Protein 9JAA (pdb70)

Nearest PDB structures (foldseek):
  5ca6-assembly1_A  TM=9.950E-01  e=1.551E-24  Porcine rotavirus serotype 5/strain TFR-41
  3tay-assembly2_B  TM=9.765E-01  e=5.920E-25  Porcine rotavirus (serotype 3 / strain CRW-8)
  2p3j-assembly1_A  TM=9.724E-01  e=2.378E-23  Simian rotavirus A strain RRV
  4v7q-assembly1_BX  TM=9.488E-01  e=2.789E-22  Simian rotavirus A strain RRV
  4v7q-assembly1_BY  TM=9.488E-01  e=7.310E-22  Simian rotavirus A strain RRV

Foldseek 3Di:
DFFDFDAWDWDADAAQKKKKFADDAWAWFKWKDLVAFKTKTKTKDQADFAFDWDWHQGPNDTATDTDGHPHNQWMKIWIWMGGDPPGHIDTDAMETANARMKIWGADPQWIWIWHDYAPPTDIDTDRPGRCRSMIMGGNGTITMGGNVVVVLVSCCRRPHDDPDRPSVPDDDD

B-factor: mean 15.87, std 7.15, range [6.61, 41.19]

Secondary structure (DSSP, 8-state):
-----B-S-EE-PPTTEEEEE--SSSEEEEEEE-SSS-EEEEEEE-SSEEEEEEEEEETTEEEEEEEEE--SS-EEEEEEEESSTTPPPEEEEEEEESS--EEEEEETTEEEEEEEETTS-EEEEE-SS--TT--EEESS-EEEEEGGGHHHHHHHHHH---SSS-GGG----

Radius of gyration: 15.21 Å; Cα contacts (8 Å, |Δi|>4): 413; chains: 1; bounding box: 37×31×42 Å

Sequence (173 aa):
TLDGPYQPTSFNPPINYWLLLSPTNAGVVMQGTNNTNRWLATLLVEPNVESTTRNYNLFGSSVDITVENTSSDKWKFIDVGKTSLNGSYVQHGTLISSTKLCAAMKHGGNLYTFSGTTPNALPKAYSTTNFDSVNVTTFADFYIISRDNEQKCRQYVNNGLPPIQNTRNLEAP

InterPro domains:
  IPR000416 Haemagglutinin outer capsid protein VP4, concanavalin-like domain [PF00426] (65-224)
  IPR013320 Concanavalin A-like lectin/glucanase domain superfamily [SSF49899] (65-224)
  IPR035329 Rotavirus VP4 helical domain [PF17478] (486-776)
  IPR035330 Rotavirus VP4, membrane interaction domain [PF17477] (250-474)
  IPR038017 Rotavirus VP4, membrane interaction domain superfamily [SSF111379] (253-522)
  IPR042546 Outer capsid protein VP4 [MF_04125] (1-776)
  IPR042546 Outer capsid protein VP4 [MF_04132] (1-776)

Structure (mmCIF, N/CA/C/O backbone):
data_9JAA
#
_entry.id   9JAA
#
_cell.length_a   36.680
_cell.length_b   41.325
_cell.length_c   98.419
_cell.angle_alpha   90.00
_cell.angle_beta   90.00
_cell.angle_gamma   90.00
#
_symmetry.space_group_name_H-M   'P 21 21 21'
#
loop_
_entity.id
_entity.type
_entity.pdbx_description
1 polymer 'Outer capsid protein VP4'
2 water water
#
loop_
_atom_site.group_PDB
_atom_site.id
_atom_site.type_symbol
_atom_site.label_atom_id
_atom_site.label_alt_id
_atom_site.label_comp_id
_atom_site.label_asym_id
_atom_site.label_entity_id
_atom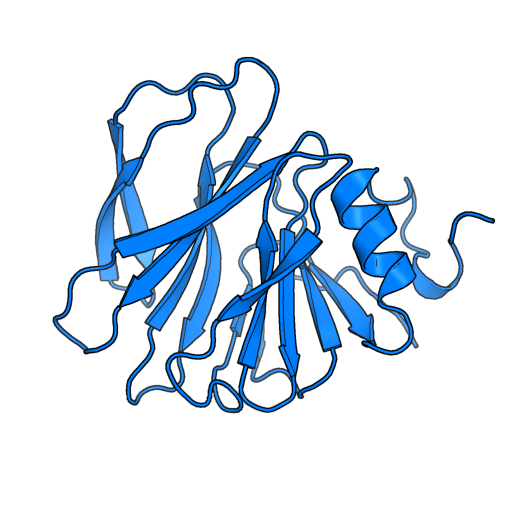_site.label_seq_id
_atom_site.pdbx_PDB_ins_code
_atom_site.Cartn_x
_atom_site.Cartn_y
_atom_site.Cartn_z
_atom_site.occupancy
_atom_site.B_iso_or_equiv
_atom_site.auth_seq_id
_atom_site.auth_comp_id
_atom_site.auth_asym_id
_atom_site.auth_atom_id
_atom_site.pdbx_PDB_model_num
ATOM 1 N N . THR A 1 4 ? 10.835 -9.335 -7.471 1.00 26.41 64 THR A N 1
ATOM 2 C CA . THR A 1 4 ? 11.275 -9.463 -6.083 1.00 24.19 64 THR A CA 1
ATOM 3 C C . THR A 1 4 ? 10.174 -10.049 -5.200 1.00 26.67 64 THR A C 1
ATOM 4 O O . THR A 1 4 ? 9.013 -10.074 -5.586 1.00 28.75 64 THR A O 1
ATOM 8 N N . LEU A 1 5 ? 10.542 -10.525 -4.014 1.00 24.25 65 LEU A N 1
ATOM 9 C CA . LEU A 1 5 ? 9.599 -11.146 -3.091 1.00 24.96 65 LEU A CA 1
ATOM 10 C C . LEU A 1 5 ? 9.415 -10.241 -1.879 1.00 25.86 65 LEU A C 1
ATOM 11 O O . LEU A 1 5 ? 10.376 -9.956 -1.158 1.00 24.50 65 LEU A O 1
ATOM 16 N N . ASP A 1 6 ? 8.173 -9.812 -1.650 1.00 23.67 66 ASP A N 1
ATOM 17 C CA . ASP A 1 6 ? 7.890 -8.848 -0.593 1.00 23.60 66 ASP A CA 1
ATOM 18 C C . ASP A 1 6 ? 8.016 -9.474 0.790 1.00 17.79 66 ASP A C 1
ATOM 19 O O . ASP A 1 6 ? 8.271 -8.765 1.769 1.00 17.06 66 ASP A O 1
ATOM 24 N N . GLY A 1 7 ? 7.845 -10.786 0.891 1.00 16.44 67 GLY A N 1
ATOM 25 C CA . GLY A 1 7 ? 7.834 -11.465 2.164 1.00 16.45 67 GLY A CA 1
ATOM 26 C C . GLY A 1 7 ? 6.898 -12.654 2.121 1.00 16.98 67 GLY A C 1
ATOM 27 O O . GLY A 1 7 ? 6.393 -13.031 1.060 1.00 19.49 67 GLY A O 1
ATOM 28 N N . PRO A 1 8 ? 6.619 -13.252 3.279 1.00 13.73 68 PRO A N 1
ATOM 29 C CA . PRO A 1 8 ? 7.083 -12.841 4.607 1.00 12.64 68 PRO A CA 1
ATOM 30 C C . PRO A 1 8 ? 8.530 -13.222 4.876 1.00 12.33 68 PRO A C 1
ATOM 31 O O . PRO A 1 8 ? 9.067 -14.203 4.354 1.00 13.28 68 PRO A O 1
ATOM 35 N N . TYR A 1 9 ? 9.176 -12.412 5.704 1.00 10.75 69 TYR A N 1
ATOM 36 C CA . TYR A 1 9 ? 10.518 -12.664 6.197 1.00 10.59 69 TYR A CA 1
ATOM 37 C C . TYR A 1 9 ? 10.448 -12.875 7.698 1.00 10.94 69 TYR A C 1
ATOM 38 O O . TYR A 1 9 ? 9.623 -12.269 8.388 1.00 10.81 69 TYR A O 1
ATOM 47 N N . GLN A 1 10 ? 11.308 -13.749 8.193 1.00 12.17 70 GLN A N 1
ATOM 48 C CA . GLN A 1 10 ? 11.285 -14.113 9.598 1.00 13.12 70 GLN A CA 1
ATOM 49 C C . GLN A 1 10 ? 11.967 -13.048 10.457 1.00 11.11 70 GLN A C 1
ATOM 50 O O . GLN A 1 10 ? 12.762 -12.246 9.958 1.00 11.34 70 GLN A O 1
ATOM 56 N N . PRO A 1 11 ? 11.665 -13.023 11.756 1.00 11.19 71 PRO A N 1
ATOM 57 C CA . PRO A 1 11 ? 12.299 -12.049 12.654 1.00 10.62 71 PRO A CA 1
ATOM 58 C C . PRO A 1 11 ? 13.819 -12.020 12.505 1.00 12.53 71 PRO A C 1
ATOM 59 O O . PRO A 1 11 ? 14.483 -13.060 12.427 1.00 13.20 71 PRO A O 1
ATOM 63 N N . THR A 1 12 ? 14.376 -10.815 12.459 1.00 10.65 72 THR A N 1
ATOM 64 C CA . THR A 1 12 ? 15.801 -10.646 12.190 1.00 12.47 72 THR A CA 1
ATOM 65 C C . THR A 1 12 ? 16.211 -9.224 12.560 1.00 11.43 72 THR A C 1
ATOM 66 O O . THR A 1 12 ? 15.387 -8.400 12.964 1.00 12.52 72 THR A O 1
ATOM 70 N N . SER A 1 13 ? 17.506 -8.946 12.423 1.00 12.29 73 SER A N 1
ATOM 71 C CA . SER A 1 13 ? 18.069 -7.616 12.627 1.00 11.81 73 SER A CA 1
ATOM 72 C C . SER A 1 13 ? 18.820 -7.202 11.371 1.00 13.10 73 SER A C 1
ATOM 73 O O . SER A 1 13 ? 19.553 -8.011 10.790 1.00 15.55 73 SER A O 1
ATOM 76 N N . PHE A 1 14 ? 18.656 -5.944 10.962 1.00 11.13 74 PHE A N 1
ATOM 77 C CA . PHE A 1 14 ? 19.369 -5.379 9.816 1.00 13.11 74 PHE A CA 1
ATOM 78 C C . PHE A 1 14 ? 19.190 -3.865 9.852 1.00 13.49 74 PHE A C 1
ATOM 79 O O . PHE A 1 14 ? 18.421 -3.343 10.658 1.00 12.56 74 PHE A O 1
ATOM 87 N N . ASN A 1 15 ? 19.945 -3.145 9.004 1.00 15.62 75 ASN A N 1
ATOM 88 C CA . ASN A 1 15 ? 19.721 -1.705 8.906 1.00 16.32 75 ASN A CA 1
ATOM 89 C C . ASN A 1 15 ? 18.943 -1.401 7.639 1.00 18.68 75 ASN A C 1
ATOM 90 O O . ASN A 1 15 ? 19.508 -1.485 6.536 1.00 20.75 75 ASN A O 1
ATOM 95 N N . PRO A 1 16 ? 17.667 -1.057 7.735 1.00 14.56 76 PRO A N 1
ATOM 96 C CA . PRO A 1 16 ? 16.848 -0.931 6.536 1.00 14.91 76 PRO A CA 1
ATOM 97 C C . PRO A 1 16 ? 17.255 0.284 5.730 1.00 13.66 76 PRO A C 1
ATOM 98 O O . PRO A 1 16 ? 17.575 1.341 6.292 1.00 16.07 76 PRO A O 1
ATOM 102 N N . PRO A 1 17 ? 17.243 0.174 4.409 1.00 14.52 77 PRO A N 1
ATOM 103 C CA . PRO A 1 17 ? 17.440 1.357 3.570 1.00 16.01 77 PRO A CA 1
ATOM 104 C C . PRO A 1 17 ? 16.267 2.310 3.713 1.00 13.23 77 PRO A C 1
ATOM 105 O O . PRO A 1 17 ? 15.183 1.945 4.172 1.00 13.86 77 PRO A O 1
ATOM 109 N N . ILE A 1 18 ? 16.504 3.560 3.315 1.00 14.74 78 ILE A N 1
ATOM 110 C CA . ILE A 1 18 ? 15.428 4.538 3.274 1.00 15.17 78 ILE A CA 1
ATOM 111 C C . ILE A 1 18 ? 14.434 4.180 2.172 1.00 13.76 78 ILE A C 1
ATOM 112 O O . ILE A 1 18 ? 14.731 3.432 1.231 1.00 14.42 78 ILE A O 1
ATOM 117 N N . ASN A 1 19 ? 13.218 4.700 2.320 1.00 11.36 79 ASN A N 1
ATOM 118 C CA . ASN A 1 19 ? 12.167 4.624 1.311 1.00 12.26 79 ASN A CA 1
ATOM 119 C C . ASN A 1 19 ? 11.574 3.226 1.150 1.00 12.42 79 ASN A C 1
ATOM 120 O O . ASN A 1 19 ? 11.036 2.890 0.090 1.00 13.04 79 ASN A O 1
ATOM 125 N N . TYR A 1 20 ? 11.623 2.417 2.211 1.00 11.84 80 TYR A N 1
ATOM 126 C CA . TYR A 1 20 ? 10.925 1.138 2.249 1.00 11.81 80 TYR A CA 1
ATOM 127 C C . TYR A 1 20 ? 10.117 1.020 3.533 1.00 11.26 80 TYR A C 1
ATOM 128 O O . TYR A 1 20 ? 10.652 1.241 4.627 1.00 12.57 80 TYR A O 1
ATOM 137 N N . TRP A 1 21 ? 8.848 0.639 3.392 1.00 10.98 81 TRP A N 1
ATOM 138 C CA . TRP A 1 21 ? 8.016 0.290 4.532 1.00 10.47 81 TRP A CA 1
ATOM 139 C C . TRP A 1 21 ? 8.337 -1.127 4.976 1.00 10.11 81 TRP A C 1
ATOM 140 O O . TRP A 1 21 ? 8.444 -2.038 4.152 1.00 12.07 81 TRP A O 1
ATOM 151 N N . LEU A 1 22 ? 8.485 -1.313 6.283 1.00 9.87 82 LEU A N 1
ATOM 152 C CA . LEU A 1 22 ? 8.471 -2.638 6.886 1.00 9.65 82 LEU A CA 1
ATOM 153 C C . LEU A 1 22 ? 7.098 -2.833 7.503 1.00 9.54 82 LEU A C 1
ATOM 154 O O . LEU A 1 22 ? 6.692 -2.057 8.380 1.00 10.96 82 LEU A O 1
ATOM 159 N N . LEU A 1 23 ? 6.387 -3.857 7.041 1.00 9.16 83 LEU A N 1
ATOM 160 C CA . LEU A 1 23 ? 5.017 -4.136 7.460 1.00 9.12 83 LEU A CA 1
ATOM 161 C C . LEU A 1 23 ? 5.065 -5.368 8.354 1.00 9.88 83 LEU A C 1
ATOM 162 O O . LEU A 1 23 ? 5.426 -6.455 7.900 1.00 11.24 83 LEU A O 1
ATOM 167 N N . LEU A 1 24 ? 4.734 -5.192 9.627 1.00 9.45 84 LEU A N 1
ATOM 168 C CA . LEU A 1 24 ? 4.913 -6.218 10.642 1.00 9.73 84 LEU A CA 1
ATOM 169 C C . LEU A 1 24 ? 3.591 -6.906 10.913 1.00 9.84 84 LEU A C 1
ATOM 170 O O . LEU A 1 24 ? 2.555 -6.248 11.033 1.00 9.70 84 LEU A O 1
ATOM 175 N N . SER A 1 25 ? 3.636 -8.226 11.062 1.00 9.49 85 SER A N 1
ATOM 176 C CA . SER A 1 25 ? 2.433 -9.032 11.271 1.00 11.03 85 SER A CA 1
ATOM 177 C C . SER A 1 25 ? 2.575 -9.895 12.525 1.00 11.54 85 SER A C 1
ATOM 178 O O . SER A 1 25 ? 2.717 -11.124 12.445 1.00 12.56 85 SER A O 1
ATOM 181 N N . PRO A 1 26 ? 2.505 -9.282 13.707 1.00 10.08 86 PRO A N 1
ATOM 182 C CA . PRO A 1 26 ? 2.584 -10.046 14.962 1.00 10.41 86 PRO A CA 1
ATOM 183 C C . PRO A 1 26 ? 1.329 -10.858 15.230 1.00 11.86 86 PRO A C 1
ATOM 184 O O . PRO A 1 26 ? 0.228 -10.536 14.786 1.00 12.33 86 PRO A O 1
ATOM 188 N N . THR A 1 27 ? 1.508 -11.911 16.017 1.00 11.68 87 THR A N 1
ATOM 189 C CA . THR A 1 27 ? 0.393 -12.763 16.412 1.00 13.10 87 THR A CA 1
ATOM 190 C C . THR A 1 27 ? -0.185 -12.418 17.778 1.00 11.69 87 THR A C 1
ATOM 191 O O . THR A 1 27 ? -1.397 -12.549 17.973 1.00 15.16 87 THR A O 1
ATOM 195 N N . ASN A 1 28 ? 0.632 -11.972 18.728 1.00 12.91 88 ASN A N 1
ATOM 196 C CA . ASN A 1 28 ? 0.143 -11.699 20.071 1.00 11.03 88 ASN A CA 1
ATOM 197 C C . ASN A 1 28 ? 0.870 -10.497 20.653 1.00 11.68 88 ASN A C 1
ATOM 198 O O . ASN A 1 28 ? 1.810 -9.961 20.060 1.00 12.48 88 ASN A O 1
ATOM 203 N N . ALA A 1 29 ? 0.392 -10.057 21.816 1.00 11.61 89 ALA A N 1
ATOM 204 C CA . ALA A 1 29 ? 0.920 -8.871 22.475 1.00 10.85 89 ALA A CA 1
ATOM 205 C C . ALA A 1 29 ? 2.403 -9.032 22.810 1.00 10.77 89 ALA A C 1
ATOM 206 O O . ALA A 1 29 ? 2.895 -10.135 23.056 1.00 11.71 89 ALA A O 1
ATOM 208 N N . GLY A 1 30 ? 3.117 -7.914 22.841 1.00 9.51 90 GLY A N 1
ATOM 209 C CA . GLY A 1 30 ? 4.531 -7.884 23.161 1.00 9.71 90 GLY A CA 1
ATOM 210 C C . GLY A 1 30 ? 5.252 -6.836 22.340 1.00 10.08 90 GLY A C 1
ATOM 211 O O . GLY A 1 30 ? 4.639 -5.955 21.746 1.00 12.21 90 GLY A O 1
ATOM 212 N N . VAL A 1 31 ? 6.579 -6.913 22.314 1.00 10.14 91 VAL A N 1
ATOM 213 C CA . VAL A 1 31 ? 7.360 -6.011 21.473 1.00 8.94 91 VAL A CA 1
ATOM 214 C C . VAL A 1 31 ? 7.280 -6.495 20.035 1.00 9.67 91 VAL A C 1
ATOM 215 O O . VAL A 1 31 ? 7.589 -7.655 19.744 1.00 10.74 91 VAL A O 1
ATOM 219 N N . VAL A 1 32 ? 6.897 -5.606 19.127 1.00 7.98 92 VAL A N 1
ATOM 220 C CA . VAL A 1 32 ? 6.770 -5.973 17.713 1.00 9.55 92 VAL A CA 1
ATOM 221 C C . VAL A 1 32 ? 8.080 -5.771 16.962 1.00 8.61 92 VAL A C 1
ATOM 222 O O . VAL A 1 32 ? 8.482 -6.620 16.159 1.00 9.38 92 VAL A O 1
ATOM 226 N N . MET A 1 33 ? 8.747 -4.652 17.225 1.00 8.27 93 MET A N 1
ATOM 227 C CA . MET A 1 33 ? 10.009 -4.313 16.591 1.00 7.98 93 MET A CA 1
ATOM 228 C C . MET A 1 33 ? 10.658 -3.217 17.408 1.00 8.34 93 MET A C 1
ATOM 229 O O . MET A 1 33 ? 9.993 -2.512 18.167 1.00 9.26 93 MET A O 1
ATOM 234 N N . GLN A 1 34 ? 11.975 -3.109 17.267 1.00 8.12 94 GLN A N 1
ATOM 235 C CA . GLN A 1 34 ? 12.736 -2.064 17.932 1.00 8.21 94 GLN A CA 1
ATOM 236 C C . GLN A 1 34 ? 13.800 -1.575 16.965 1.00 8.85 94 GLN A C 1
ATOM 237 O O . GLN A 1 34 ? 14.116 -2.243 15.979 1.00 10.17 94 GLN A O 1
ATOM 243 N N . GLY A 1 35 ? 14.371 -0.417 17.252 1.00 8.39 95 GLY A N 1
ATOM 244 C CA . GLY A 1 35 ? 15.445 0.090 16.417 1.00 8.90 95 GLY A CA 1
ATOM 245 C C . GLY A 1 35 ? 16.207 1.174 17.130 1.00 8.39 95 GLY A C 1
ATOM 246 O O . GLY A 1 35 ? 15.639 1.938 17.919 1.00 7.91 95 GLY A O 1
ATOM 247 N N . THR A 1 36 ? 17.508 1.248 16.851 1.00 8.26 96 THR A N 1
ATOM 248 C CA . THR A 1 36 ? 18.339 2.278 17.447 1.00 8.94 96 THR A CA 1
ATOM 249 C C . THR A 1 36 ? 19.377 2.756 16.447 1.00 7.58 96 THR A C 1
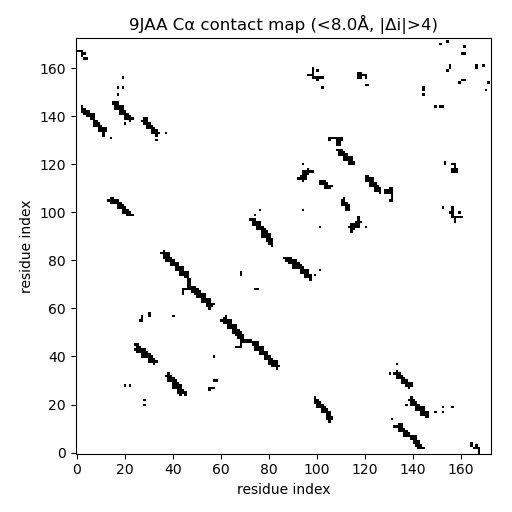ATOM 250 O O . THR A 1 36 ? 19.792 2.015 15.548 1.00 9.30 96 THR A O 1
ATOM 254 N N . ASN A 1 37 ? 19.829 3.992 16.637 1.00 8.29 97 ASN A N 1
ATOM 255 C CA . ASN A 1 37 ? 20.993 4.493 15.922 1.00 9.36 97 ASN A CA 1
ATOM 256 C C . ASN A 1 37 ? 22.236 4.468 16.791 1.00 9.66 97 ASN A C 1
ATOM 257 O O . ASN A 1 37 ? 23.297 4.910 16.346 1.00 10.42 97 ASN A O 1
ATOM 262 N N . ASN A 1 38 ? 22.128 3.965 18.014 1.00 9.30 98 ASN A N 1
ATOM 263 C CA . ASN A 1 38 ? 23.243 3.875 18.957 1.00 9.27 98 ASN A CA 1
ATOM 264 C C . ASN A 1 38 ? 23.825 5.239 19.325 1.00 10.71 98 ASN A C 1
ATOM 265 O O . ASN A 1 38 ? 24.965 5.324 19.814 1.00 12.66 98 ASN A O 1
ATOM 270 N N . THR A 1 39 ? 23.068 6.317 19.113 1.00 9.92 99 THR A N 1
ATOM 271 C CA . THR A 1 39 ? 23.546 7.665 19.412 1.00 11.81 99 THR A CA 1
ATOM 272 C C . THR A 1 39 ? 22.525 8.471 20.214 1.00 11.51 99 THR A C 1
ATOM 273 O O . THR A 1 39 ? 22.822 8.913 21.331 1.00 12.32 99 THR A O 1
ATOM 277 N N . ASN A 1 40 ? 21.317 8.676 19.665 1.00 10.14 100 ASN A N 1
ATOM 278 C CA . ASN A 1 40 ? 20.329 9.473 20.375 1.00 9.85 100 ASN A CA 1
ATOM 279 C C . ASN A 1 40 ? 18.904 8.938 20.278 1.00 9.98 100 ASN A C 1
ATOM 280 O O . ASN A 1 40 ? 17.989 9.624 20.734 1.00 10.18 100 ASN A O 1
ATOM 285 N N . ARG A 1 41 ? 18.668 7.764 19.692 1.00 8.92 101 ARG A N 1
ATOM 286 C CA . ARG A 1 41 ? 17.310 7.228 19.628 1.00 8.74 101 ARG A CA 1
ATOM 287 C C . ARG A 1 41 ? 17.313 5.730 19.881 1.00 9.20 101 ARG A C 1
ATOM 288 O O . ARG A 1 41 ? 18.086 4.988 19.263 1.00 9.20 101 ARG A O 1
ATOM 296 N N . TRP A 1 42 ? 16.432 5.307 20.788 1.00 7.85 102 TRP A N 1
ATOM 297 C CA . TRP A 1 42 ? 16.112 3.907 21.054 1.00 9.03 102 TRP A CA 1
ATOM 298 C C . TRP A 1 42 ? 14.600 3.813 21.015 1.00 7.96 102 TRP A C 1
ATOM 299 O O . TRP A 1 42 ? 13.921 4.455 21.827 1.00 9.21 102 TRP A O 1
ATOM 310 N N . LEU A 1 43 ? 14.076 3.048 20.054 1.00 7.49 103 LEU A N 1
ATOM 311 C CA . LEU A 1 43 ? 12.679 3.124 19.649 1.00 7.82 103 LEU A CA 1
ATOM 312 C C . LEU A 1 43 ? 12.078 1.731 19.580 1.00 8.13 103 LEU A C 1
ATOM 313 O O . LEU A 1 43 ? 12.777 0.762 19.307 1.00 8.03 103 LEU A O 1
ATOM 318 N N . ALA A 1 44 ? 10.773 1.636 19.813 1.00 8.17 104 ALA A N 1
ATOM 319 C CA . ALA A 1 44 ? 10.111 0.348 19.648 1.00 8.16 104 ALA A CA 1
ATOM 320 C C . ALA A 1 44 ? 8.628 0.566 19.409 1.00 8.08 104 ALA A C 1
ATOM 321 O O . ALA A 1 44 ? 8.091 1.646 19.662 1.00 9.07 104 ALA A O 1
ATOM 323 N N . THR A 1 45 ? 7.972 -0.473 18.908 1.00 8.06 105 THR A N 1
ATOM 324 C CA . THR A 1 45 ? 6.519 -0.522 18.828 1.00 8.12 105 THR A CA 1
ATOM 325 C C . THR A 1 45 ? 6.057 -1.710 19.655 1.00 7.59 105 THR A C 1
ATOM 326 O O . THR A 1 45 ? 6.565 -2.827 19.482 1.00 9.54 105 THR A O 1
ATOM 330 N N . LEU A 1 46 ? 5.134 -1.453 20.578 1.00 8.21 106 LEU A N 1
ATOM 331 C CA . LEU A 1 46 ? 4.531 -2.477 21.419 1.00 8.03 106 LEU A CA 1
ATOM 332 C C . LEU A 1 46 ? 3.134 -2.791 20.906 1.00 8.37 106 LEU A C 1
ATOM 333 O O . LEU A 1 46 ? 2.488 -1.950 20.274 1.00 9.58 106 LEU A O 1
ATOM 338 N N . LEU A 1 47 ? 2.656 -4.002 21.194 1.00 8.19 107 LEU A N 1
ATOM 339 C CA . LEU A 1 47 ? 1.298 -4.411 20.855 1.00 8.32 107 LEU A CA 1
ATOM 340 C C . LEU A 1 47 ? 0.574 -4.833 22.119 1.00 8.84 107 LEU A C 1
ATOM 341 O O . LEU A 1 47 ? 1.110 -5.616 22.915 1.00 8.39 107 LEU A O 1
ATOM 346 N N . VAL A 1 48 ? -0.629 -4.292 22.300 1.00 8.42 108 VAL A N 1
ATOM 347 C CA . VAL A 1 48 ? -1.511 -4.616 23.419 1.00 8.65 108 VAL A CA 1
ATOM 348 C C . VAL A 1 48 ? -2.821 -5.131 22.837 1.00 8.07 108 VAL A C 1
ATOM 349 O O . VAL A 1 48 ? -3.400 -4.496 21.949 1.00 8.40 108 VAL A O 1
ATOM 353 N N . GLU A 1 49 ? -3.280 -6.282 23.331 1.00 7.96 109 GLU A N 1
ATOM 354 C CA . GLU A 1 49 ? -4.505 -6.901 22.860 1.00 9.22 109 GLU A CA 1
ATOM 355 C C . GLU A 1 49 ? -5.718 -6.089 23.319 1.00 8.99 109 GLU A C 1
ATOM 356 O O . GLU A 1 49 ? -5.603 -5.209 24.176 1.00 8.68 109 GLU A O 1
ATOM 362 N N . PRO A 1 50 ? -6.902 -6.355 22.758 1.00 9.31 110 PRO A N 1
ATOM 363 C CA . PRO A 1 50 ? -8.106 -5.646 23.212 1.00 9.65 110 PRO A CA 1
ATOM 364 C C . PRO A 1 50 ? -8.402 -5.910 24.680 1.00 9.93 110 PRO A C 1
ATOM 365 O O . PRO A 1 50 ? -7.986 -6.916 25.260 1.00 9.90 110 PRO A O 1
ATOM 369 N N . ASN A 1 51 ? -9.114 -4.960 25.283 1.00 8.88 111 ASN A N 1
ATOM 370 C CA . ASN A 1 51 ? -9.752 -5.158 26.580 1.00 9.85 111 ASN A CA 1
ATOM 371 C C . ASN A 1 51 ? -8.736 -5.340 27.697 1.00 10.26 111 ASN A C 1
ATOM 372 O O . ASN A 1 51 ? -8.762 -6.347 28.414 1.00 11.30 111 ASN A O 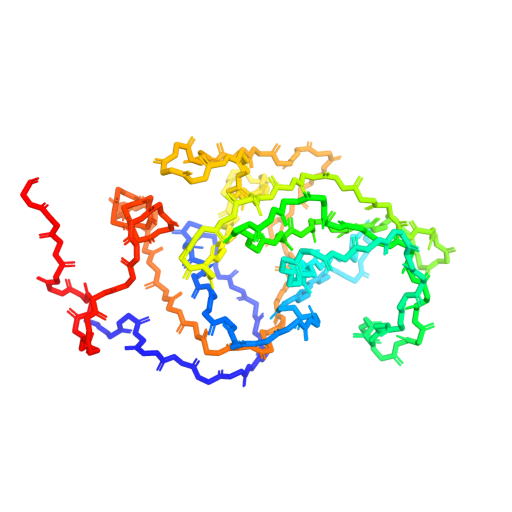1
ATOM 377 N N . VAL A 1 52 ? -7.841 -4.367 27.852 1.00 9.50 112 VAL A N 1
ATOM 378 C CA . VAL A 1 52 ? -6.782 -4.401 28.853 1.00 9.51 112 VAL A CA 1
ATOM 379 C C . VAL A 1 52 ? -6.883 -3.143 29.709 1.00 10.22 112 VAL A C 1
ATOM 380 O O . VAL A 1 52 ? -6.690 -2.030 29.205 1.00 10.56 112 VAL A O 1
ATOM 384 N N . GLU A 1 53 ? -7.182 -3.313 30.994 1.00 10.20 113 GLU A N 1
ATOM 385 C CA . GLU A 1 53 ? -7.149 -2.186 31.914 1.00 12.51 113 GLU A CA 1
ATOM 386 C C . GLU A 1 53 ? -5.707 -1.796 32.199 1.00 11.93 113 GLU A C 1
ATOM 387 O O . GLU A 1 53 ? -4.786 -2.598 32.042 1.00 12.87 113 GLU A O 1
ATOM 393 N N . SER A 1 54 ? -5.517 -0.550 32.630 1.00 12.35 114 SER A N 1
ATOM 394 C CA . SER A 1 54 ? -4.177 -0.029 32.886 1.00 11.11 114 SER A CA 1
ATOM 395 C C . SER A 1 54 ? -3.374 -1.000 33.739 1.00 12.38 114 SER A C 1
ATOM 396 O O . SER A 1 54 ? -3.813 -1.413 34.819 1.00 13.43 114 SER A O 1
ATOM 399 N N . THR A 1 55 ? -2.208 -1.387 33.228 1.00 12.07 115 THR A N 1
ATOM 400 C CA . THR A 1 55 ? -1.405 -2.452 33.807 1.00 13.68 115 THR A CA 1
ATOM 401 C C . THR A 1 55 ? 0.054 -2.205 33.462 1.00 12.57 115 THR A C 1
ATOM 402 O O . THR A 1 55 ? 0.375 -1.697 32.384 1.00 14.33 115 THR A O 1
ATOM 406 N N . THR A 1 56 ? 0.938 -2.550 34.383 1.00 13.01 116 THR A N 1
ATOM 407 C CA . THR A 1 56 ? 2.362 -2.460 34.103 1.00 12.21 116 THR A CA 1
ATOM 408 C C . THR A 1 56 ? 2.836 -3.804 33.567 1.00 14.28 116 THR A C 1
ATOM 409 O O . THR A 1 56 ? 2.700 -4.832 34.240 1.00 17.97 116 THR A O 1
ATOM 413 N N . ARG A 1 57 ? 3.365 -3.803 32.347 1.00 10.91 117 ARG A N 1
ATOM 414 C CA . ARG A 1 57 ? 3.910 -4.993 31.718 1.00 10.95 117 ARG A CA 1
ATOM 415 C C . ARG A 1 57 ? 5.414 -4.848 31.532 1.00 11.26 117 ARG A C 1
ATOM 416 O O . ARG A 1 57 ? 5.956 -3.739 31.475 1.00 11.49 117 ARG A O 1
ATOM 424 N N . ASN A 1 58 ? 6.084 -5.987 31.440 1.00 11.41 118 ASN A N 1
ATOM 425 C CA . ASN A 1 58 ? 7.527 -6.036 31.260 1.00 11.05 118 ASN A CA 1
ATOM 426 C C . ASN A 1 58 ? 7.844 -6.323 29.802 1.00 10.98 118 ASN A C 1
ATOM 427 O O . ASN A 1 58 ? 7.267 -7.238 29.206 1.00 12.64 118 ASN A O 1
ATOM 432 N N . TYR A 1 59 ? 8.773 -5.558 29.239 1.00 10.47 119 TYR A N 1
ATOM 433 C CA . TYR A 1 59 ? 9.194 -5.710 27.855 1.00 10.46 119 TYR A CA 1
ATOM 434 C C . TYR A 1 59 ? 10.711 -5.749 27.806 1.00 11.23 119 TYR A C 1
ATOM 435 O O . TYR A 1 59 ? 11.382 -4.986 28.508 1.00 12.31 119 TYR A O 1
ATOM 444 N N . ASN A 1 60 ? 11.249 -6.635 26.980 1.00 9.29 120 ASN A N 1
ATOM 445 C CA . ASN A 1 60 ? 12.684 -6.686 26.708 1.00 9.91 120 ASN A CA 1
ATOM 446 C C . ASN A 1 60 ? 12.947 -5.730 25.550 1.00 8.85 120 ASN A C 1
ATOM 447 O O . ASN A 1 60 ? 12.573 -6.014 24.410 1.00 10.77 120 ASN A O 1
ATOM 452 N N . LEU A 1 61 ? 13.548 -4.588 25.848 1.00 8.12 121 LEU A N 1
ATOM 453 C CA . LEU A 1 61 ? 13.927 -3.606 24.838 1.00 7.92 121 LEU A CA 1
ATOM 454 C C . LEU A 1 61 ? 15.447 -3.511 24.834 1.00 8.24 121 LEU A C 1
ATOM 455 O O . LEU A 1 61 ? 16.058 -3.087 25.826 1.00 8.91 121 LEU A O 1
ATOM 460 N N . PHE A 1 62 ? 16.059 -3.921 23.724 1.00 8.96 122 PHE A N 1
ATOM 461 C CA . PHE A 1 62 ? 17.514 -3.857 23.578 1.00 9.22 122 PHE A CA 1
ATOM 462 C C . PHE A 1 62 ? 18.230 -4.629 24.682 1.00 9.62 122 PHE A C 1
ATOM 463 O O . PHE A 1 62 ? 19.327 -4.257 25.098 1.00 11.48 122 PHE A O 1
ATOM 471 N N . GLY A 1 63 ? 17.618 -5.715 25.152 1.00 9.06 123 GLY A N 1
ATOM 472 C CA . GLY A 1 63 ? 18.203 -6.534 26.195 1.00 10.44 123 GLY A CA 1
ATOM 473 C C . GLY A 1 63 ? 17.897 -6.086 27.606 1.00 10.13 123 GLY A C 1
ATOM 474 O O . GLY A 1 63 ? 18.192 -6.828 28.556 1.00 11.57 123 GLY A O 1
ATOM 475 N N . SER A 1 64 ? 17.298 -4.911 27.782 1.00 10.34 124 SER A N 1
ATOM 476 C CA . SER A 1 64 ? 16.977 -4.402 29.106 1.00 10.73 124 SER A CA 1
ATOM 477 C C . SER A 1 64 ? 15.550 -4.761 29.478 1.00 10.68 124 SER A C 1
ATOM 478 O O . SER A 1 64 ? 14.656 -4.785 28.628 1.00 11.49 124 SER A O 1
ATOM 481 N N . SER A 1 65 ? 15.345 -5.023 30.761 1.00 10.58 125 SER A N 1
ATOM 482 C CA . SER A 1 65 ? 14.029 -5.304 31.311 1.00 13.56 125 SER A CA 1
ATOM 483 C C . SER A 1 65 ? 13.359 -3.972 31.621 1.00 12.25 125 SER A C 1
ATOM 484 O O . SER A 1 65 ? 13.809 -3.238 32.506 1.00 16.64 125 SER A O 1
ATOM 487 N N . VAL A 1 66 ? 12.290 -3.642 30.894 1.00 10.69 126 VAL A N 1
ATOM 488 C CA . VAL A 1 66 ? 11.652 -2.331 30.980 1.00 11.56 126 VAL A CA 1
ATOM 489 C C . VAL A 1 66 ? 10.186 -2.515 31.361 1.00 11.72 126 VAL A C 1
ATOM 490 O O . VAL A 1 66 ? 9.426 -3.175 30.639 1.00 12.02 126 VAL A O 1
ATOM 494 N N . ASP A 1 67 ? 9.780 -1.913 32.474 1.00 10.96 127 ASP A N 1
ATOM 495 C CA . ASP A 1 67 ? 8.388 -1.947 32.897 1.00 10.91 127 ASP A CA 1
ATOM 496 C C . ASP A 1 67 ? 7.691 -0.725 32.327 1.00 11.28 127 ASP A C 1
ATOM 497 O O . ASP A 1 67 ? 8.168 0.401 32.498 1.00 13.23 127 ASP A O 1
ATOM 502 N N . ILE A 1 68 ? 6.575 -0.949 31.634 1.00 11.17 128 ILE A N 1
ATOM 503 C CA . ILE A 1 68 ? 5.834 0.111 30.961 1.00 11.62 128 ILE A CA 1
ATOM 504 C C . ILE A 1 68 ? 4.360 -0.058 31.301 1.00 10.86 128 ILE A C 1
ATOM 505 O O . ILE A 1 68 ? 3.821 -1.164 31.205 1.00 11.31 128 ILE A O 1
ATOM 510 N N . THR A 1 69 ? 3.707 1.030 31.699 1.00 11.21 129 THR A N 1
ATOM 511 C CA . THR A 1 69 ? 2.276 0.995 31.976 1.00 12.06 129 THR A CA 1
ATOM 512 C C . THR A 1 69 ? 1.503 1.210 30.681 1.00 10.75 129 THR A C 1
ATOM 513 O O . THR A 1 69 ? 1.694 2.214 29.985 1.00 12.04 129 THR A O 1
ATOM 517 N N . VAL A 1 70 ? 0.637 0.259 30.357 1.00 10.43 130 VAL A N 1
ATOM 518 C CA . VAL A 1 70 ? -0.110 0.267 29.108 1.00 10.21 130 VAL A CA 1
ATOM 519 C C . VAL A 1 70 ? -1.578 0.030 29.421 1.00 10.89 130 VAL A C 1
ATOM 520 O O . VAL A 1 70 ? -1.937 -0.465 30.489 1.00 11.01 130 VAL A O 1
ATOM 524 N N . GLU A 1 71 ? -2.429 0.392 28.469 1.00 10.15 131 GLU A N 1
ATOM 525 C CA . GLU A 1 71 ? -3.845 0.082 28.565 1.00 10.10 131 GLU A CA 1
ATOM 526 C C . GLU A 1 71 ? -4.386 0.012 27.153 1.00 11.39 131 GLU A C 1
ATOM 527 O O . GLU A 1 71 ? -3.807 0.585 26.229 1.00 11.32 131 GLU A O 1
ATOM 533 N N . ASN A 1 72 ? -5.479 -0.721 26.978 1.00 9.57 132 ASN A N 1
ATOM 534 C CA . ASN A 1 72 ? -6.212 -0.691 25.714 1.00 9.02 132 ASN A CA 1
ATOM 535 C C . ASN A 1 72 ? -7.688 -0.780 26.062 1.00 10.49 132 ASN A C 1
ATOM 536 O O . ASN A 1 72 ? -8.203 -1.860 26.353 1.00 10.27 132 ASN A O 1
ATOM 541 N N . THR A 1 73 ? -8.361 0.358 25.989 1.00 10.27 133 THR A N 1
ATOM 542 C CA . THR A 1 73 ? -9.776 0.457 26.317 1.00 11.98 133 THR A CA 1
ATOM 543 C C . THR A 1 73 ? -10.686 0.005 25.183 1.00 12.86 133 THR A C 1
ATOM 544 O O . THR A 1 73 ? -11.908 -0.029 25.371 1.00 14.26 133 THR A O 1
ATOM 548 N N . SER A 1 74 ? -10.142 -0.326 24.017 1.00 11.01 134 SER A N 1
ATOM 549 C CA . SER A 1 74 ? -10.978 -0.798 22.927 1.00 11.76 134 SER A CA 1
ATOM 550 C C . SER A 1 74 ? -11.455 -2.212 23.211 1.00 10.31 134 SER A C 1
ATOM 551 O O . SER A 1 74 ? -10.689 -3.068 23.659 1.00 12.69 134 SER A O 1
ATOM 554 N N . SER A 1 75 ? -12.741 -2.457 22.951 1.00 10.47 135 SER A N 1
ATOM 555 C CA . SER A 1 75 ? -13.308 -3.783 23.128 1.00 11.95 135 SER A CA 1
ATOM 556 C C . SER A 1 75 ? -12.982 -4.708 21.971 1.00 14.13 135 SER A C 1
ATOM 557 O O . SER A 1 75 ? -13.070 -5.932 22.128 1.00 17.07 135 SER A O 1
ATOM 560 N N . ASP A 1 76 ? -12.618 -4.153 20.814 1.00 12.39 136 ASP A N 1
ATOM 561 C CA . ASP A 1 76 ? -12.570 -4.927 19.584 1.00 16.46 136 ASP A CA 1
ATOM 562 C C . ASP A 1 76 ? -11.271 -4.804 18.813 1.00 18.01 136 ASP A C 1
ATOM 563 O O . ASP A 1 76 ? -11.009 -5.648 17.949 1.00 23.54 136 ASP A O 1
ATOM 568 N N . LYS A 1 77 ? -10.439 -3.817 19.102 1.00 10.72 137 LYS A N 1
ATOM 569 C CA . LYS A 1 77 ? -9.258 -3.561 18.303 1.00 10.87 137 LYS A CA 1
ATOM 570 C C . LYS A 1 77 ? -8.006 -3.685 19.154 1.00 10.30 137 LYS A C 1
ATOM 571 O O . LYS A 1 77 ? -8.018 -3.412 20.360 1.00 10.24 137 LYS A O 1
ATOM 577 N N . TRP A 1 78 ? -6.930 -4.116 18.503 1.00 9.94 138 TRP A N 1
ATOM 578 C CA . TRP A 1 78 ? -5.597 -4.167 19.078 1.00 8.77 138 TRP A CA 1
ATOM 579 C C . TRP A 1 78 ? -4.963 -2.779 19.058 1.00 9.67 138 TRP A C 1
ATOM 580 O O . TRP A 1 78 ? -5.368 -1.895 18.301 1.00 11.61 138 TRP A O 1
ATOM 591 N N . LYS A 1 79 ? -3.985 -2.570 19.929 1.00 8.28 139 LYS A N 1
ATOM 592 C CA . LYS A 1 79 ? -3.368 -1.255 20.084 1.00 8.97 139 LYS A CA 1
ATOM 593 C C . LYS A 1 79 ? -1.860 -1.372 19.921 1.00 8.30 139 LYS A C 1
ATOM 594 O O . LYS A 1 79 ? -1.187 -2.019 20.734 1.00 8.50 139 LYS A O 1
ATOM 600 N N . PHE A 1 80 ? -1.335 -0.747 18.877 1.00 7.45 140 PHE A N 1
ATOM 601 C CA . PHE A 1 80 ? 0.101 -0.578 18.724 1.00 6.61 140 PHE A CA 1
ATOM 602 C C . PHE A 1 80 ? 0.507 0.739 19.364 1.00 7.74 140 PHE A C 1
ATOM 603 O O . PHE A 1 80 ? -0.159 1.762 19.181 1.00 10.05 140 PHE A O 1
ATOM 611 N N . ILE A 1 81 ? 1.614 0.718 20.103 1.00 8.11 141 ILE A N 1
ATOM 612 C CA . ILE A 1 81 ? 2.100 1.895 20.814 1.00 7.89 141 ILE A CA 1
ATOM 613 C C . ILE A 1 81 ? 3.545 2.145 20.411 1.00 9.07 141 ILE A C 1
ATOM 614 O O . ILE A 1 81 ? 4.407 1.285 20.621 1.00 9.21 141 ILE A O 1
ATOM 619 N N . ASP A 1 82 ? 3.811 3.312 19.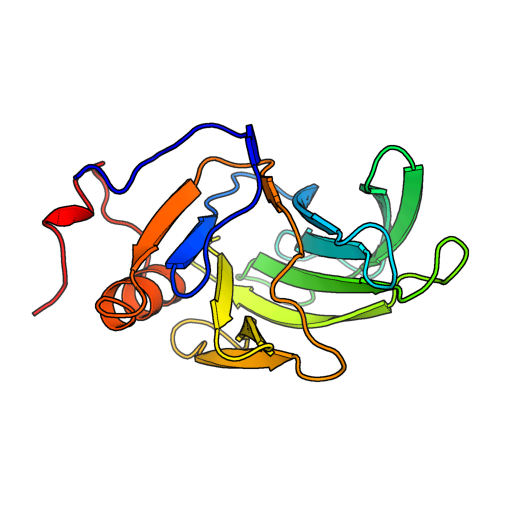834 1.00 8.07 142 ASP A N 1
A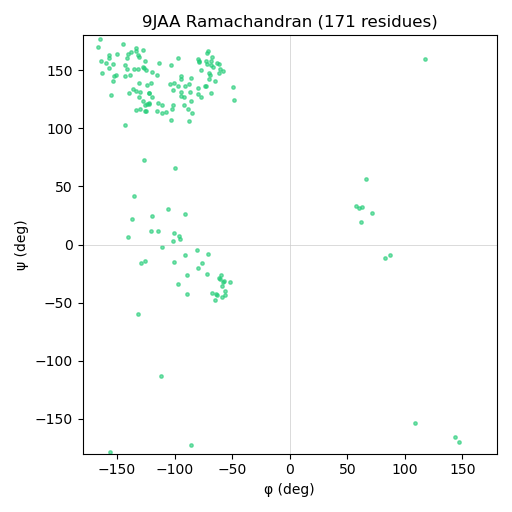TOM 620 C CA . ASP A 1 82 ? 5.182 3.730 19.563 1.00 9.23 142 ASP A CA 1
ATOM 621 C C . ASP A 1 82 ? 5.813 4.261 20.847 1.00 8.64 142 ASP A C 1
ATOM 622 O O . ASP A 1 82 ? 5.236 5.117 21.521 1.00 9.59 142 ASP A O 1
ATOM 627 N N . VAL A 1 83 ? 6.995 3.763 21.188 1.00 9.05 143 VAL A N 1
ATOM 628 C CA . VAL A 1 83 ? 7.722 4.247 22.356 1.00 7.89 143 VAL A CA 1
ATOM 629 C C . VAL A 1 83 ? 9.134 4.649 21.948 1.00 8.76 143 VAL A C 1
ATOM 630 O O . VAL A 1 83 ? 9.713 4.102 21.002 1.00 8.88 143 VAL A O 1
ATOM 634 N N . GLY A 1 84 ? 9.704 5.600 22.686 1.00 8.25 144 GLY A N 1
ATOM 635 C CA . GLY A 1 84 ? 11.076 5.988 22.422 1.00 9.06 144 GLY A CA 1
ATOM 636 C C . GLY A 1 84 ? 11.709 6.679 23.604 1.00 9.64 144 GLY A C 1
ATOM 637 O O . GLY A 1 84 ? 11.029 7.253 24.464 1.00 9.94 144 GLY A O 1
ATOM 638 N N . LYS A 1 85 ? 13.037 6.618 23.628 1.00 9.58 145 LYS A N 1
ATOM 639 C CA . LYS A 1 85 ? 13.850 7.437 24.513 1.00 9.27 145 LYS A CA 1
ATOM 640 C C . LYS A 1 85 ? 14.958 8.073 23.687 1.00 9.91 145 LYS A C 1
ATOM 641 O O . LYS A 1 85 ? 15.258 7.643 22.566 1.00 10.53 145 LYS A O 1
ATOM 647 N N . THR A 1 86 ? 15.576 9.110 24.251 1.00 9.92 146 THR A N 1
ATOM 648 C CA . THR A 1 86 ? 16.562 9.895 23.514 1.00 11.43 146 THR A CA 1
ATOM 649 C C . THR A 1 86 ? 17.929 9.899 24.175 1.00 12.48 146 THR A C 1
ATOM 650 O O . THR A 1 86 ? 18.796 10.691 23.782 1.00 11.70 146 THR A O 1
ATOM 654 N N . SER A 1 87 ? 18.144 9.043 25.162 1.00 11.85 147 SER A N 1
ATOM 655 C CA . SER A 1 87 ? 19.438 8.909 25.809 1.00 13.05 147 SER A CA 1
ATOM 656 C C . SER A 1 87 ? 19.484 7.534 26.442 1.00 12.75 147 SER A C 1
ATOM 657 O O . SER A 1 87 ? 18.446 6.911 26.679 1.00 12.36 147 SER A O 1
ATOM 660 N N . LEU A 1 88 ? 20.706 7.074 26.717 1.00 13.45 148 LEU A N 1
ATOM 661 C CA . LEU A 1 88 ? 20.909 5.731 27.246 1.00 15.32 148 LEU A CA 1
ATOM 662 C C . LEU A 1 88 ? 20.120 5.500 28.530 1.00 15.47 148 LEU A C 1
ATOM 663 O O . LEU A 1 88 ? 19.493 4.449 28.695 1.00 15.04 148 LEU A O 1
ATOM 668 N N . ASN A 1 89 ? 20.121 6.469 29.445 1.00 15.16 149 ASN A N 1
ATOM 669 C CA . ASN A 1 89 ? 19.429 6.317 30.718 1.00 17.70 149 ASN A CA 1
ATOM 670 C C . ASN A 1 89 ? 18.083 7.027 30.752 1.00 16.20 149 ASN A C 1
ATOM 671 O O . ASN A 1 89 ? 17.477 7.133 31.823 1.00 19.44 149 ASN A O 1
ATOM 676 N N . GLY A 1 90 ? 17.604 7.516 29.613 1.00 14.41 150 GLY A N 1
ATOM 677 C CA . GLY A 1 90 ? 16.318 8.184 29.570 1.00 14.35 150 GLY A CA 1
ATOM 678 C C . GLY A 1 90 ? 15.153 7.222 29.731 1.00 14.75 150 GLY A C 1
ATOM 679 O O . GLY A 1 90 ? 15.274 6.003 29.612 1.00 15.64 150 GLY A O 1
ATOM 680 N N . SER A 1 91 ? 13.992 7.796 30.023 1.00 15.25 151 SER A N 1
ATOM 681 C CA . SER A 1 91 ? 12.770 7.016 30.141 1.00 13.88 151 SER A CA 1
ATOM 682 C C . SER A 1 91 ? 12.128 6.846 28.771 1.00 12.39 151 SER A C 1
ATOM 683 O O . SER A 1 91 ? 12.153 7.758 27.940 1.00 14.48 151 SER A O 1
ATOM 686 N N . TYR A 1 92 ? 11.548 5.672 28.540 1.00 10.03 152 TYR A N 1
ATOM 687 C CA . TYR A 1 92 ? 10.692 5.500 27.377 1.00 11.20 152 TYR A CA 1
ATOM 688 C C . TYR A 1 92 ? 9.382 6.240 27.596 1.00 11.05 152 TYR 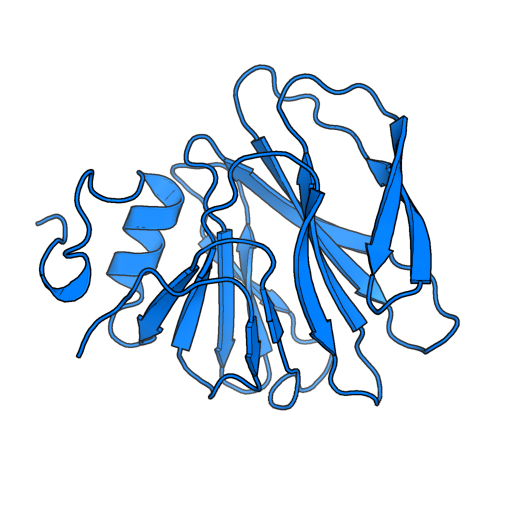A C 1
ATOM 689 O O . TYR A 1 92 ? 8.787 6.173 28.678 1.00 12.98 152 TYR A O 1
ATOM 698 N N . VAL A 1 93 ? 8.931 6.950 26.566 1.00 9.84 153 VAL A N 1
ATOM 699 C CA . VAL A 1 93 ? 7.614 7.577 26.601 1.00 11.34 153 VAL A CA 1
ATOM 700 C C . VAL A 1 93 ? 6.818 7.102 25.399 1.00 9.43 153 VAL A C 1
ATOM 701 O O . VAL A 1 93 ? 7.371 6.787 24.337 1.00 9.65 153 VAL A O 1
ATOM 705 N N . GLN A 1 94 ? 5.502 7.056 25.574 1.00 8.98 154 GLN A N 1
ATOM 706 C CA . GLN A 1 94 ? 4.592 6.629 24.521 1.00 8.52 154 GLN A CA 1
ATOM 707 C C . GLN A 1 94 ? 4.228 7.816 23.640 1.00 8.83 154 GLN A C 1
ATOM 708 O O . GLN A 1 94 ? 3.886 8.895 24.142 1.00 10.57 154 GLN A O 1
ATOM 714 N N . HIS A 1 95 ? 4.342 7.625 22.331 1.00 8.34 155 HIS A N 1
ATOM 715 C CA . HIS A 1 95 ? 4.005 8.645 21.350 1.00 9.42 155 HIS A CA 1
ATOM 716 C C . HIS A 1 95 ? 2.764 8.211 20.569 1.00 10.41 155 HIS A C 1
ATOM 717 O O . HIS A 1 95 ? 1.673 8.113 21.147 1.00 10.92 155 HIS A O 1
ATOM 724 N N . GLY A 1 96 ? 2.902 7.934 19.274 1.00 10.08 156 GLY A N 1
ATOM 725 C CA . GLY A 1 96 ? 1.738 7.605 18.469 1.00 11.12 156 GLY A CA 1
ATOM 726 C C . GLY A 1 96 ? 1.122 6.265 18.830 1.00 9.11 156 GLY A C 1
ATOM 727 O O . GLY A 1 96 ? 1.779 5.352 19.336 1.00 10.53 156 GLY A O 1
ATOM 728 N N . THR A 1 97 ? -0.171 6.150 18.544 1.00 10.21 157 THR A N 1
ATOM 729 C CA . THR A 1 97 ? -0.889 4.894 18.706 1.00 10.82 157 THR A CA 1
ATOM 730 C C . THR A 1 97 ? -1.621 4.541 17.418 1.00 10.38 157 THR A C 1
ATOM 731 O O . THR A 1 97 ? -2.015 5.416 16.640 1.00 10.50 157 THR A O 1
ATOM 735 N N . LEU A 1 98 ? -1.818 3.245 17.215 1.00 9.14 158 LEU A N 1
ATOM 736 C CA . LEU A 1 98 ? -2.528 2.715 16.060 1.00 8.50 158 LEU A CA 1
ATOM 737 C C . LEU A 1 98 ? -3.506 1.679 16.589 1.00 7.94 158 LEU A C 1
ATOM 738 O O . LEU A 1 98 ? -3.094 0.674 17.180 1.00 9.00 158 LEU A O 1
ATOM 743 N N . ILE A 1 99 ? -4.797 1.947 16.418 1.00 9.29 159 ILE A N 1
ATOM 744 C CA . ILE A 1 99 ? -5.874 1.110 16.937 1.00 9.47 159 ILE A CA 1
ATOM 745 C C . ILE A 1 99 ? -6.392 0.309 15.755 1.00 9.00 159 ILE A C 1
ATOM 746 O O . ILE A 1 99 ? -6.880 0.896 14.782 1.00 10.01 159 ILE A O 1
ATOM 751 N N . SER A 1 100 ? -6.256 -1.019 15.811 1.00 9.63 160 SER A N 1
ATOM 752 C CA . SER A 1 100 ? -6.245 -1.837 14.599 1.00 9.94 160 SER A CA 1
ATOM 753 C C . SER A 1 100 ? -7.078 -3.104 14.714 1.00 10.86 160 SER A C 1
ATOM 754 O O . SER A 1 100 ? -6.930 -3.875 15.666 1.00 10.47 160 SER A O 1
ATOM 757 N N . SER A 1 101 ? -7.887 -3.360 13.686 1.00 11.54 161 SER A N 1
ATOM 758 C CA . SER A 1 101 ? -8.549 -4.651 13.529 1.00 12.55 161 SER A CA 1
ATOM 759 C C . SER A 1 101 ? -7.733 -5.641 12.707 1.00 13.14 161 SER A C 1
ATOM 760 O O . SER A 1 101 ? -8.086 -6.821 12.649 1.00 16.44 161 SER A O 1
ATOM 763 N N . THR A 1 102 ? -6.646 -5.196 12.08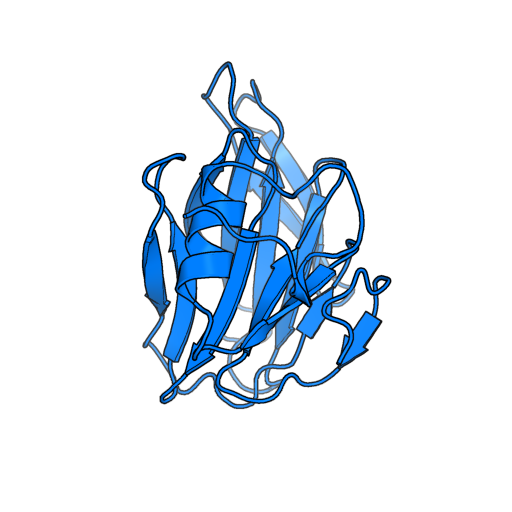2 1.00 10.15 162 THR A N 1
ATOM 764 C CA . THR A 1 102 ? -5.863 -6.037 11.182 1.00 11.39 162 THR A CA 1
ATOM 765 C C . THR A 1 102 ? -4.605 -6.604 11.819 1.00 11.16 162 THR A C 1
ATOM 766 O O . THR A 1 102 ? -4.001 -7.520 11.247 1.00 13.26 162 THR A O 1
ATOM 770 N N . LYS A 1 103 ? -4.176 -6.062 12.960 1.00 10.46 163 LYS A N 1
ATOM 771 C CA . LYS A 1 103 ? -2.960 -6.510 13.650 1.00 10.96 163 LYS A CA 1
ATOM 772 C C . LYS A 1 103 ? -1.703 -6.287 12.809 1.00 9.15 163 LYS A C 1
ATOM 773 O O . LYS A 1 103 ? -0.741 -7.054 12.900 1.00 11.03 163 LYS A O 1
ATOM 779 N N . LEU A 1 104 ? -1.698 -5.233 12.001 1.00 8.92 164 LEU A N 1
ATOM 780 C CA . LEU A 1 104 ? -0.542 -4.868 11.196 1.00 10.28 164 LEU A CA 1
ATOM 781 C C . LEU A 1 104 ? -0.085 -3.465 11.556 1.00 9.00 164 LEU A C 1
ATOM 782 O O . LEU A 1 104 ? -0.901 -2.567 11.763 1.00 9.46 164 LEU A O 1
ATOM 787 N N . CYS A 1 105 ? 1.227 -3.270 11.630 1.00 8.72 165 CYS A N 1
ATOM 788 C CA . CYS A 1 105 ? 1.794 -1.937 11.766 1.00 9.38 165 CYS A CA 1
ATOM 789 C C . CYS A 1 105 ? 2.943 -1.811 10.785 1.00 8.83 165 CYS A C 1
ATOM 790 O O . CYS A 1 105 ? 3.362 -2.793 10.168 1.00 9.90 165 CYS A O 1
ATOM 793 N N . ALA A 1 106 ? 3.444 -0.590 10.615 1.00 8.45 166 ALA A N 1
ATOM 794 C CA . ALA A 1 106 ? 4.479 -0.392 9.609 1.00 9.15 166 ALA A CA 1
ATOM 795 C C . ALA A 1 106 ? 5.295 0.850 9.921 1.00 9.53 166 ALA A C 1
ATOM 796 O O . ALA A 1 106 ? 4.792 1.811 10.508 1.00 12.20 166 ALA A O 1
ATOM 798 N N . ALA A 1 107 ? 6.556 0.829 9.481 1.00 8.92 167 ALA A N 1
ATOM 799 C CA . ALA A 1 107 ? 7.473 1.944 9.678 1.00 8.39 167 ALA A CA 1
ATOM 800 C C . ALA A 1 107 ? 8.332 2.126 8.438 1.00 8.63 167 ALA A C 1
ATOM 801 O O . ALA A 1 107 ? 8.637 1.163 7.735 1.00 9.75 167 ALA A O 1
ATOM 803 N N . MET A 1 108 ? 8.760 3.369 8.199 1.00 8.69 168 MET A N 1
ATOM 804 C CA . MET A 1 108 ? 9.591 3.673 7.041 1.00 9.87 168 MET A CA 1
ATOM 805 C C . MET A 1 108 ? 10.441 4.902 7.334 1.00 10.23 168 MET A C 1
ATOM 806 O O . MET A 1 108 ? 9.957 5.863 7.936 1.00 11.02 168 MET A O 1
ATOM 811 N N . LYS A 1 109 ? 11.698 4.875 6.880 1.00 10.62 169 LYS A N 1
ATOM 812 C CA . LYS A 1 109 ? 12.585 6.031 6.954 1.00 11.24 169 LYS A CA 1
ATOM 813 C C . LYS A 1 109 ? 12.516 6.792 5.634 1.00 13.44 169 LYS A C 1
ATOM 814 O O . LYS A 1 109 ? 12.672 6.196 4.563 1.00 14.21 169 LYS A O 1
ATOM 820 N N . HIS A 1 110 ? 12.259 8.096 5.702 1.00 12.99 170 HIS A N 1
ATOM 821 C CA . HIS A 1 110 ? 12.197 8.894 4.482 1.00 16.09 170 HIS A CA 1
ATOM 822 C C . HIS A 1 110 ? 12.512 10.342 4.815 1.00 14.17 170 HIS A C 1
ATOM 823 O O . HIS A 1 110 ? 11.907 10.914 5.723 1.00 13.88 170 HIS A O 1
ATOM 830 N N . GLY A 1 111 ? 13.450 10.928 4.068 1.00 20.22 171 GLY A N 1
ATOM 831 C CA . GLY A 1 111 ? 13.763 12.346 4.203 1.00 23.00 171 GLY A CA 1
ATOM 832 C C . GLY A 1 111 ? 14.249 12.767 5.572 1.00 17.46 171 GLY A C 1
ATOM 833 O O . GLY A 1 111 ? 14.006 13.905 5.987 1.00 19.55 171 GLY A O 1
ATOM 834 N N . GLY A 1 112 ? 14.935 11.878 6.284 1.00 15.33 172 GLY A N 1
ATOM 835 C CA . GLY A 1 112 ? 15.362 12.133 7.642 1.00 13.29 172 GLY A CA 1
ATOM 836 C C . GLY A 1 112 ? 14.302 11.876 8.689 1.00 12.45 172 GLY A C 1
ATOM 837 O O . GLY A 1 112 ? 14.624 11.850 9.883 1.00 13.86 172 GLY A O 1
ATOM 838 N N . ASN A 1 113 ? 13.053 11.686 8.286 1.00 11.72 173 ASN A N 1
ATOM 839 C CA . ASN A 1 113 ? 11.959 11.436 9.210 1.00 11.51 173 ASN A CA 1
ATOM 840 C C . ASN A 1 113 ? 11.694 9.939 9.323 1.00 10.92 173 ASN A C 1
ATOM 841 O O . ASN A 1 113 ? 12.054 9.146 8.452 1.00 11.22 173 ASN A O 1
ATOM 846 N N . LEU A 1 114 ? 11.024 9.563 10.408 1.00 10.34 174 LEU A N 1
ATOM 847 C CA . LEU A 1 114 ? 10.575 8.194 10.622 1.00 10.25 174 LEU A CA 1
ATOM 848 C C . LEU A 1 114 ? 9.054 8.204 10.608 1.00 10.46 174 LEU A C 1
ATOM 849 O O . LEU A 1 114 ? 8.434 8.927 11.390 1.00 11.45 174 LEU A O 1
ATOM 854 N N . TYR A 1 115 ? 8.462 7.433 9.704 1.00 10.19 175 TYR A N 1
ATOM 855 C CA . TYR A 1 115 ? 7.016 7.378 9.558 1.00 9.75 175 TYR A CA 1
ATOM 856 C C . TYR A 1 115 ? 6.486 6.092 10.162 1.00 10.15 175 TYR A C 1
ATOM 857 O O . TYR A 1 115 ? 7.072 5.024 9.984 1.00 10.45 175 TYR A O 1
ATOM 866 N N . THR A 1 116 ? 5.365 6.201 10.873 1.00 10.02 176 THR A N 1
ATOM 867 C CA . THR A 1 116 ? 4.579 5.048 11.278 1.00 10.40 176 THR A CA 1
ATOM 868 C C . THR A 1 116 ? 3.125 5.353 10.968 1.00 10.66 176 THR A C 1
ATOM 869 O O . THR A 1 116 ? 2.751 6.495 10.689 1.00 12.26 176 THR A O 1
ATOM 873 N N . PHE A 1 117 ? 2.296 4.328 11.014 1.00 9.80 177 PHE A N 1
ATOM 874 C CA . PHE A 1 117 ? 0.861 4.538 10.883 1.00 10.25 177 PHE A CA 1
ATOM 875 C C . PHE A 1 117 ? 0.250 4.824 12.244 1.00 11.87 177 PHE A C 1
ATOM 876 O O . PHE A 1 117 ? 0.606 4.192 13.241 1.00 12.86 177 PHE A O 1
ATOM 884 N N . SER A 1 118 ? -0.667 5.788 12.282 1.00 11.96 178 SER A N 1
ATOM 885 C CA . SER A 1 118 ? -1.384 6.099 13.507 1.00 12.68 178 SER A CA 1
ATOM 886 C C . SER A 1 118 ? -2.852 6.328 13.182 1.00 12.25 178 SER A C 1
ATOM 887 O O . SER A 1 118 ? -3.243 6.506 12.022 1.00 14.01 178 SER A O 1
ATOM 890 N N . GLY A 1 119 ? -3.670 6.330 14.227 1.00 10.44 179 GLY A N 1
ATOM 891 C CA . GLY A 1 119 ? -5.094 6.500 14.048 1.00 11.41 179 GLY A CA 1
ATOM 892 C C . GLY A 1 119 ? -5.848 5.219 14.308 1.00 11.25 179 GLY A C 1
ATOM 893 O O . GLY A 1 119 ? -5.377 4.364 15.057 1.00 12.67 179 GLY A O 1
ATOM 894 N N . THR A 1 120 ? -7.013 5.070 13.690 1.00 11.38 180 THR A N 1
ATOM 895 C CA . THR A 1 120 ? -7.901 3.936 13.919 1.00 10.76 180 THR A CA 1
ATOM 896 C C . THR A 1 120 ? -8.248 3.328 12.569 1.00 10.75 180 THR A C 1
ATOM 897 O O . THR A 1 120 ? -8.750 4.031 11.684 1.00 11.15 180 THR A O 1
ATOM 901 N N . THR A 1 121 ? -7.970 2.038 12.391 1.00 10.15 181 THR A N 1
ATOM 902 C CA . THR A 1 121 ? -8.334 1.397 11.132 1.00 10.61 181 THR A CA 1
ATOM 903 C C . THR A 1 121 ? -9.853 1.460 10.954 1.00 11.07 181 THR A C 1
ATOM 904 O O . THR A 1 121 ? -10.599 1.420 11.935 1.00 12.00 181 THR A O 1
ATOM 908 N N . PRO A 1 122 ? -10.349 1.564 9.712 1.00 11.06 182 PRO A N 1
ATOM 909 C CA . PRO A 1 122 ? -9.626 1.523 8.435 1.00 12.26 182 PRO A CA 1
ATOM 910 C C . PRO A 1 122 ? -9.178 2.888 7.935 1.00 11.17 182 PRO A C 1
ATOM 911 O O . PRO A 1 122 ? -8.982 3.050 6.725 1.00 13.80 182 PRO A O 1
ATOM 915 N N . ASN A 1 123 ? -8.962 3.864 8.822 1.00 11.02 183 ASN A N 1
ATOM 916 C CA . ASN A 1 123 ? -8.574 5.215 8.434 1.00 12.81 183 ASN A CA 1
ATOM 917 C C . ASN A 1 123 ? -7.224 5.634 9.010 1.00 12.11 183 ASN A C 1
ATOM 918 O O . ASN A 1 123 ? -6.960 6.828 9.171 1.00 15.12 183 ASN A O 1
ATOM 923 N N . ALA A 1 124 ? -6.365 4.673 9.330 1.00 11.58 184 ALA A N 1
ATOM 924 C CA . ALA A 1 124 ? -5.023 4.986 9.807 1.00 11.79 184 ALA A CA 1
ATOM 925 C C . ALA A 1 124 ? -4.188 5.582 8.680 1.00 12.61 184 ALA A C 1
ATOM 926 O O . ALA A 1 124 ? -4.328 5.210 7.512 1.00 13.76 184 ALA A O 1
ATOM 928 N N . LEU A 1 125 ? -3.298 6.504 9.047 1.00 12.57 185 LEU A N 1
ATOM 929 C CA . LEU A 1 125 ? -2.501 7.245 8.080 1.00 13.58 185 LEU A CA 1
ATOM 930 C C . LEU A 1 125 ? -1.052 7.300 8.532 1.00 12.62 185 LEU A C 1
ATOM 931 O O . LEU A 1 125 ? -0.774 7.300 9.737 1.00 12.97 185 LEU A O 1
ATOM 936 N N . PRO A 1 126 ? -0.107 7.382 7.592 1.00 11.40 186 PRO A N 1
ATOM 937 C CA . PRO A 1 126 ? 1.284 7.635 7.980 1.00 11.63 186 PRO A CA 1
ATOM 938 C C . PRO A 1 126 ? 1.440 9.006 8.611 1.00 14.08 186 PRO A C 1
ATOM 939 O O . PRO A 1 126 ? 0.841 9.991 8.171 1.00 16.29 186 PRO A O 1
ATOM 943 N N . LYS A 1 127 ? 2.271 9.068 9.645 1.00 13.47 187 LYS A N 1
ATOM 944 C CA . LYS A 1 127 ? 2.591 10.320 10.303 1.00 14.77 187 LYS A CA 1
ATOM 945 C C . LYS A 1 127 ? 4.078 10.304 10.603 1.00 13.62 187 LYS A C 1
ATOM 946 O O . LYS A 1 127 ? 4.648 9.250 10.888 1.00 13.39 187 LYS A O 1
ATOM 952 N N . ALA A 1 128 ? 4.701 11.474 10.539 1.00 13.02 188 ALA A N 1
ATOM 953 C CA . ALA A 1 128 ? 6.150 11.592 10.635 1.00 13.12 188 ALA A CA 1
ATOM 954 C C . ALA A 1 128 ? 6.601 11.950 12.044 1.00 12.74 188 ALA A C 1
ATOM 955 O O . ALA A 1 128 ? 6.012 12.810 12.706 1.00 15.40 188 ALA A O 1
ATOM 957 N N . TYR A 1 129 ? 7.655 1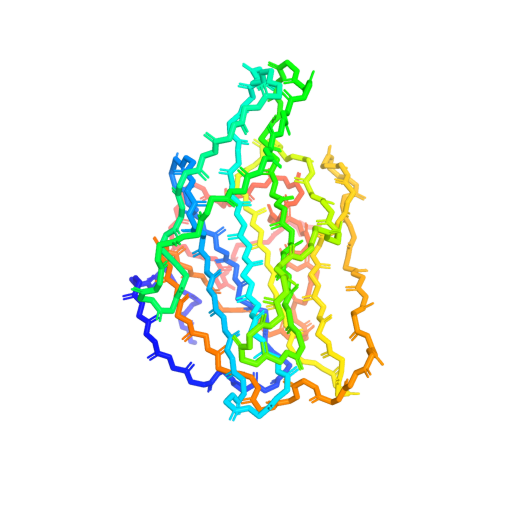1.282 12.496 1.00 12.24 189 TYR A N 1
ATOM 958 C CA . TYR A 1 129 ? 8.472 11.770 13.595 1.00 12.06 189 TYR A CA 1
ATOM 959 C C . TYR A 1 129 ? 9.648 12.527 12.998 1.00 10.86 189 TYR A C 1
ATOM 960 O O . TYR A 1 129 ? 10.328 12.017 12.103 1.00 11.44 189 TYR A O 1
ATOM 969 N N . SER A 1 130 ? 9.898 13.741 13.507 1.00 12.49 190 SER A N 1
ATOM 970 C CA . SER A 1 130 ? 10.860 14.623 12.855 1.00 13.63 190 SER A CA 1
ATOM 971 C C . SER A 1 130 ? 11.765 15.321 13.858 1.00 14.33 190 SER A C 1
ATOM 972 O O . SER A 1 130 ? 12.342 16.367 13.535 1.00 16.69 190 SER A O 1
ATOM 975 N N . THR A 1 131 ? 11.910 14.764 15.058 1.00 13.48 191 THR A N 1
ATOM 976 C CA . THR A 1 131 ? 12.677 15.394 16.127 1.00 13.32 191 THR A CA 1
ATOM 977 C C . THR A 1 131 ? 14.185 15.269 15.939 1.00 12.82 191 THR A C 1
ATOM 978 O O . THR A 1 131 ? 14.936 15.974 16.619 1.00 14.46 191 THR A O 1
ATOM 982 N N . THR A 1 132 ? 14.640 14.372 15.066 1.00 11.96 192 THR A N 1
ATOM 983 C CA . THR A 1 132 ? 16.051 14.218 14.731 1.00 12.14 192 THR A CA 1
ATOM 984 C C . THR A 1 132 ? 16.105 13.589 13.347 1.00 11.82 192 THR A C 1
ATOM 985 O O . THR A 1 132 ? 15.071 13.339 12.722 1.00 12.36 192 THR A O 1
ATOM 989 N N . ASN A 1 133 ? 17.312 13.339 12.857 1.00 11.00 193 ASN A N 1
ATOM 990 C CA . ASN A 1 133 ? 17.478 12.602 11.611 1.00 11.28 193 ASN A CA 1
ATOM 991 C C . ASN A 1 133 ? 17.529 11.119 11.957 1.00 11.50 193 ASN A C 1
ATOM 992 O O . ASN A 1 133 ? 18.437 10.678 12.664 1.00 11.68 193 ASN A O 1
ATOM 997 N N . PHE A 1 134 ? 16.542 10.361 11.471 1.00 10.18 194 PHE A N 1
ATOM 998 C CA . PHE A 1 134 ? 16.377 8.951 11.810 1.00 9.32 194 PHE A CA 1
ATOM 999 C C . PHE A 1 134 ? 16.988 8.007 10.779 1.00 10.36 194 PHE A C 1
ATOM 1000 O O . PHE A 1 134 ? 16.804 6.792 10.888 1.00 10.55 194 PHE A O 1
ATOM 1008 N N . ASP A 1 135 ? 17.718 8.532 9.790 1.00 10.72 195 ASP A N 1
ATOM 1009 C CA . ASP A 1 135 ? 18.115 7.718 8.637 1.00 11.69 195 ASP A CA 1
ATOM 1010 C C . ASP A 1 135 ? 18.995 6.527 9.027 1.00 11.65 195 ASP A C 1
ATOM 1011 O O . ASP A 1 135 ? 18.958 5.492 8.350 1.00 12.80 195 ASP A O 1
ATOM 1016 N N . SER A 1 136 ? 19.768 6.631 10.105 1.00 11.41 196 SER A N 1
ATOM 1017 C CA . SER A 1 136 ? 20.681 5.554 10.483 1.00 10.60 196 SER A CA 1
ATOM 1018 C C . SER A 1 136 ? 20.106 4.583 11.513 1.00 12.51 196 SER A C 1
ATOM 1019 O O . SER A 1 136 ? 20.828 3.688 11.964 1.00 12.87 196 SER A O 1
ATOM 1022 N N . VAL A 1 137 ? 18.835 4.719 11.895 1.00 10.97 197 VAL A N 1
ATOM 1023 C CA . VAL A 1 137 ? 18.238 3.800 12.861 1.00 11.01 197 VAL A CA 1
ATOM 1024 C C . VAL A 1 137 ? 18.106 2.414 12.235 1.00 10.38 197 VAL A C 1
ATOM 1025 O O . VAL A 1 137 ? 17.577 2.267 11.125 1.00 11.64 197 VAL A O 1
ATOM 1029 N N . ASN A 1 138 ? 18.564 1.390 12.948 1.00 9.20 198 ASN A N 1
ATOM 1030 C CA . ASN A 1 138 ? 18.436 0.011 12.494 1.00 10.15 198 ASN A CA 1
ATOM 1031 C C . ASN A 1 138 ? 17.076 -0.566 12.895 1.00 9.13 198 ASN A C 1
ATOM 1032 O O . ASN A 1 138 ? 16.199 0.141 13.396 1.00 9.50 198 ASN A O 1
ATOM 1037 N N . VAL A 1 139 ? 16.884 -1.862 12.671 1.00 9.47 199 VAL A N 1
ATOM 1038 C CA . VAL A 1 139 ? 15.670 -2.526 13.125 1.00 9.59 199 VAL A CA 1
ATOM 1039 C C . VAL A 1 139 ? 16.010 -3.932 13.594 1.00 9.77 199 VAL A C 1
ATOM 1040 O O . VAL A 1 139 ? 16.901 -4.599 13.057 1.00 10.22 199 VAL A O 1
ATOM 1044 N N . THR A 1 140 ? 15.298 -4.375 14.620 1.00 9.55 200 THR A N 1
ATOM 1045 C CA . THR A 1 140 ? 15.156 -5.790 14.930 1.00 10.25 200 THR A CA 1
ATOM 1046 C C . THR A 1 140 ? 13.664 -6.069 14.947 1.00 8.46 200 THR A C 1
ATOM 1047 O O . THR A 1 140 ? 12.920 -5.423 15.691 1.00 9.97 200 THR A O 1
ATOM 1051 N N . THR A 1 141 ? 13.219 -6.974 14.096 1.00 8.62 201 THR A N 1
ATOM 1052 C CA . THR A 1 141 ? 11.820 -7.360 14.058 1.00 10.10 201 THR A CA 1
ATOM 1053 C C . THR A 1 141 ? 11.606 -8.593 14.926 1.00 9.82 201 THR A C 1
ATOM 1054 O O . THR A 1 141 ? 12.461 -9.484 14.993 1.00 11.19 201 THR A O 1
ATOM 1058 N N . PHE A 1 142 ? 10.467 -8.624 15.613 1.00 9.50 202 PHE A N 1
ATOM 1059 C CA . PHE A 1 142 ? 10.071 -9.759 16.439 1.00 10.51 202 PHE A CA 1
ATOM 1060 C C . PHE A 1 142 ? 8.835 -10.461 15.905 1.00 10.40 202 PHE A C 1
ATOM 1061 O O . PHE A 1 142 ? 8.248 -11.293 16.602 1.00 14.29 202 PHE A O 1
ATOM 1069 N N . ALA A 1 143 ? 8.426 -10.136 14.688 1.00 10.17 203 ALA A N 1
ATOM 1070 C CA . ALA A 1 143 ? 7.321 -10.783 14.010 1.00 10.12 203 ALA A CA 1
ATOM 1071 C C . ALA A 1 143 ? 7.710 -10.925 12.550 1.00 9.04 203 ALA A C 1
ATOM 1072 O O . ALA A 1 143 ? 8.604 -10.230 12.056 1.00 10.69 203 ALA A O 1
ATOM 1074 N N . ASP A 1 144 ? 7.033 -11.828 11.856 1.00 10.64 204 ASP A N 1
ATOM 1075 C CA . ASP A 1 144 ? 7.189 -11.901 10.409 1.00 11.17 204 ASP A CA 1
ATOM 1076 C C . ASP A 1 144 ? 6.823 -10.559 9.786 1.00 9.93 204 ASP A C 1
ATOM 1077 O O . ASP A 1 144 ? 5.971 -9.823 10.294 1.00 11.07 204 ASP A O 1
ATOM 1082 N N . PHE A 1 145 ? 7.462 -10.239 8.664 1.00 9.55 205 PHE A N 1
ATOM 1083 C CA . PHE A 1 145 ? 7.285 -8.913 8.093 1.00 10.07 205 PHE A CA 1
ATOM 1084 C C . PHE A 1 145 ? 7.434 -8.939 6.582 1.00 9.93 205 PHE A C 1
ATOM 1085 O O . PHE A 1 145 ? 7.962 -9.892 6.000 1.00 10.93 205 PHE A O 1
ATOM 1093 N N . TYR A 1 146 ? 6.967 -7.859 5.966 1.00 10.08 206 TYR A N 1
ATOM 1094 C CA . TYR A 1 146 ? 7.008 -7.657 4.528 1.00 10.68 206 TYR A CA 1
ATOM 1095 C C . TYR A 1 146 ? 7.702 -6.337 4.245 1.00 12.05 206 TYR A C 1
ATOM 1096 O O . TYR A 1 146 ? 7.765 -5.447 5.097 1.00 12.00 206 TYR A O 1
ATOM 1105 N N . ILE A 1 147 ? 8.226 -6.213 3.028 1.00 12.61 207 ILE A N 1
ATOM 1106 C CA . ILE A 1 147 ? 8.978 -5.037 2.604 1.00 13.40 207 ILE A CA 1
ATOM 1107 C C . ILE A 1 147 ? 8.279 -4.463 1.383 1.00 15.51 207 ILE A C 1
ATOM 1108 O O . ILE A 1 147 ? 8.115 -5.157 0.372 1.00 18.29 207 ILE A O 1
ATOM 1113 N N . ILE A 1 148 ? 7.857 -3.205 1.478 1.00 12.75 208 ILE A N 1
ATOM 1114 C CA . ILE A 1 148 ? 7.089 -2.544 0.428 1.00 12.02 208 ILE A CA 1
ATOM 1115 C C . ILE A 1 148 ? 7.730 -1.193 0.155 1.00 13.47 208 ILE A C 1
ATOM 1116 O O . ILE A 1 148 ? 7.923 -0.397 1.079 1.00 13.14 208 ILE A O 1
ATOM 1121 N N . SER A 1 149 ? 8.054 -0.929 -1.107 1.00 14.22 209 SER A N 1
ATOM 1122 C CA . SER A 1 149 ? 8.694 0.329 -1.463 1.00 13.18 209 SER A CA 1
ATOM 1123 C C . SER A 1 149 ? 7.750 1.508 -1.253 1.00 13.55 209 SER A C 1
ATOM 1124 O O . SER A 1 149 ? 6.526 1.377 -1.331 1.00 13.80 209 SER A O 1
ATOM 1127 N N . ARG A 1 150 ? 8.341 2.679 -0.995 1.00 13.05 210 ARG A N 1
ATOM 1128 C CA . ARG A 1 150 ? 7.547 3.901 -0.895 1.00 13.47 210 ARG A CA 1
ATOM 1129 C C . ARG A 1 150 ? 6.751 4.164 -2.166 1.00 16.34 210 ARG A C 1
ATOM 1130 O O . ARG A 1 150 ? 5.642 4.704 -2.099 1.00 15.75 210 ARG A O 1
ATOM 1138 N N . ASP A 1 151 ? 7.290 3.779 -3.328 1.00 16.49 211 ASP A N 1
ATOM 1139 C CA . ASP A 1 151 ? 6.542 3.915 -4.576 1.00 19.67 211 ASP A CA 1
ATOM 1140 C C . ASP A 1 151 ? 5.239 3.128 -4.536 1.00 20.90 211 ASP A C 1
ATOM 1141 O O . ASP A 1 151 ? 4.280 3.477 -5.235 1.00 22.28 211 ASP A O 1
ATOM 1146 N N . ASN A 1 152 ? 5.185 2.065 -3.732 1.00 17.27 212 ASN A N 1
ATOM 1147 C CA . ASN A 1 152 ? 3.986 1.254 -3.562 1.00 18.53 212 ASN A CA 1
ATOM 1148 C C . ASN A 1 152 ? 3.308 1.503 -2.219 1.00 17.01 212 ASN A C 1
ATOM 1149 O O . ASN A 1 152 ? 2.671 0.598 -1.667 1.00 17.27 212 ASN A O 1
ATOM 1154 N N . GLU A 1 153 ? 3.432 2.723 -1.688 1.00 15.67 213 GLU A N 1
ATOM 1155 C CA . GLU A 1 153 ? 2.855 3.044 -0.383 1.00 17.21 213 GLU A CA 1
ATOM 1156 C C . GLU A 1 153 ? 1.351 2.795 -0.332 1.00 17.85 213 GLU A C 1
ATOM 1157 O O . GLU A 1 153 ? 0.816 2.458 0.734 1.00 17.25 213 GLU A O 1
ATOM 1163 N N . GLN A 1 154 ? 0.648 2.969 -1.452 1.00 16.27 214 GLN A N 1
ATOM 1164 C CA . GLN A 1 154 ? -0.788 2.713 -1.452 1.00 17.12 214 GLN A CA 1
ATOM 1165 C C . GLN A 1 154 ? -1.086 1.278 -1.049 1.00 15.06 214 GLN A C 1
ATOM 1166 O O . GLN A 1 154 ? -2.086 1.009 -0.372 1.00 15.75 214 GLN A O 1
ATOM 1172 N N . LYS A 1 155 ? -0.226 0.345 -1.444 1.00 17.03 215 LYS A N 1
ATOM 1173 C CA . LYS A 1 155 ? -0.423 -1.045 -1.058 1.00 17.06 215 LYS A CA 1
ATOM 1174 C C . LYS A 1 155 ? -0.240 -1.214 0.445 1.00 16.15 215 LYS A C 1
ATOM 1175 O O . LYS A 1 155 ? -1.025 -1.912 1.100 1.00 15.86 215 LYS A O 1
ATOM 1181 N N . CYS A 1 156 ? 0.772 -0.556 1.013 1.00 14.75 216 CYS A N 1
ATOM 1182 C CA . CYS A 1 156 ? 0.979 -0.636 2.454 1.00 14.82 216 CYS A CA 1
ATOM 1183 C C . CYS A 1 156 ? -0.200 -0.044 3.217 1.00 14.00 216 CYS A C 1
ATOM 1184 O O . CYS A 1 156 ? -0.657 -0.620 4.214 1.00 13.57 216 CYS A O 1
ATOM 1187 N N . ARG A 1 157 ? -0.707 1.106 2.763 1.00 14.29 217 ARG A N 1
ATOM 1188 C CA . ARG A 1 157 ? -1.866 1.721 3.404 1.00 13.90 217 ARG A CA 1
ATOM 1189 C C . ARG A 1 157 ? -3.058 0.774 3.387 1.00 13.88 217 ARG A C 1
ATOM 1190 O O . ARG A 1 157 ? -3.763 0.624 4.393 1.00 13.26 217 ARG A O 1
ATOM 1198 N N . GLN A 1 158 ? -3.312 0.139 2.237 1.00 13.14 218 GLN A N 1
ATOM 1199 C CA . GLN A 1 158 ? -4.458 -0.759 2.125 1.00 14.81 218 GLN A CA 1
ATOM 1200 C C . GLN A 1 158 ? -4.319 -1.961 3.045 1.00 12.70 218 GLN A C 1
ATOM 1201 O O . GLN A 1 158 ? -5.289 -2.368 3.687 1.00 12.79 218 GLN A O 1
ATOM 1207 N N . TYR A 1 159 ? -3.129 -2.556 3.120 1.00 12.51 219 TYR A N 1
ATOM 1208 C CA . TYR A 1 159 ? -2.943 -3.702 4.004 1.00 12.18 219 TYR A CA 1
ATOM 1209 C C . TYR A 1 159 ? -3.108 -3.305 5.469 1.00 12.10 219 TYR A C 1
ATOM 1210 O O . TYR A 1 159 ? -3.819 -3.975 6.223 1.00 12.71 219 TYR A O 1
ATOM 1219 N N . VAL A 1 160 ? -2.457 -2.217 5.889 1.00 10.92 220 VAL A N 1
ATOM 1220 C CA . VAL A 1 160 ? -2.543 -1.785 7.287 1.00 11.55 220 VAL A CA 1
ATOM 1221 C C . VAL A 1 160 ? -3.996 -1.581 7.696 1.00 11.15 220 VAL A C 1
ATOM 1222 O O . VAL A 1 160 ? -4.406 -1.940 8.809 1.00 11.51 220 VAL A O 1
ATOM 1226 N N . ASN A 1 161 ? -4.800 -1.021 6.800 1.00 11.89 221 ASN A N 1
ATOM 1227 C CA . ASN A 1 161 ? -6.170 -0.656 7.133 1.00 11.04 221 ASN A CA 1
ATOM 1228 C C . ASN A 1 161 ? -7.181 -1.762 6.899 1.00 13.63 221 ASN A C 1
ATOM 1229 O O . ASN A 1 161 ? -8.209 -1.791 7.586 1.00 14.99 221 ASN A O 1
ATOM 1234 N N . ASN A 1 162 ? -6.916 -2.687 5.984 1.00 14.73 222 ASN A N 1
ATOM 1235 C CA . ASN A 1 162 ? -7.919 -3.668 5.595 1.00 15.78 222 ASN A CA 1
ATOM 1236 C C . ASN A 1 162 ? -7.457 -5.109 5.723 1.00 16.08 222 ASN A C 1
ATOM 1237 O O . ASN A 1 162 ? -8.300 -6.014 5.683 1.00 19.55 222 ASN A O 1
ATOM 1242 N N . GLY A 1 163 ? -6.162 -5.355 5.883 1.00 15.36 223 GLY A N 1
ATOM 1243 C CA . GLY A 1 163 ? -5.682 -6.697 6.114 1.00 15.21 223 GLY A CA 1
ATOM 1244 C C . GLY A 1 163 ? -4.765 -7.203 5.023 1.00 16.43 223 GLY A C 1
ATOM 1245 O O . GLY A 1 163 ? -4.766 -6.679 3.902 1.00 16.45 223 GLY A O 1
ATOM 1246 N N . LEU A 1 164 ? -3.973 -8.214 5.347 1.00 15.96 224 LEU A N 1
ATOM 1247 C CA . LEU A 1 164 ? -3.117 -8.850 4.367 1.00 18.74 224 LEU A CA 1
ATOM 1248 C C . LEU A 1 164 ? -3.949 -9.802 3.525 1.00 20.86 224 LEU A C 1
ATOM 1249 O O . LEU A 1 164 ? -5.003 -10.264 3.962 1.00 19.37 224 LEU A O 1
ATOM 1254 N N . PRO A 1 165 ? -3.502 -10.123 2.318 1.00 18.59 225 PRO A N 1
ATOM 1255 C CA . PRO A 1 165 ? -4.168 -11.180 1.550 1.00 19.42 225 PRO A CA 1
ATOM 1256 C C . PRO A 1 165 ? -4.043 -12.513 2.266 1.00 21.94 225 PRO A C 1
ATOM 1257 O O . PRO A 1 165 ? -3.138 -12.702 3.094 1.00 22.09 225 PRO A O 1
ATOM 1261 N N . PRO A 1 166 ? -4.949 -13.458 1.996 1.00 20.33 226 PRO A N 1
ATOM 1262 C CA . PRO A 1 166 ? -4.876 -14.768 2.669 1.00 23.64 226 PRO A CA 1
ATOM 1263 C C . PRO A 1 166 ? -3.715 -15.636 2.215 1.00 23.90 226 PRO A C 1
ATOM 1264 O O . PRO A 1 166 ? -3.484 -16.687 2.825 1.00 26.44 226 PRO A O 1
ATOM 1268 N N . ILE A 1 167 ? -2.990 -15.243 1.169 1.00 21.55 227 ILE A N 1
ATOM 1269 C CA . ILE A 1 167 ? -1.873 -16.009 0.636 1.00 24.59 227 ILE A CA 1
ATOM 1270 C C . ILE A 1 167 ? -0.654 -15.095 0.557 1.00 27.80 227 ILE A C 1
ATOM 1271 O O . ILE A 1 167 ? -0.757 -13.875 0.683 1.00 32.67 227 ILE A O 1
ATOM 1276 N N . GLN A 1 168 ? 0.510 -15.704 0.337 1.00 29.74 228 GLN A N 1
ATOM 1277 C CA . GLN A 1 168 ? 1.786 -14.985 0.396 1.00 31.07 228 GLN A CA 1
ATOM 1278 C C . GLN A 1 168 ? 2.268 -14.630 -1.012 1.00 33.00 228 GLN A C 1
ATOM 1279 O O . GLN A 1 168 ? 3.298 -15.102 -1.497 1.00 33.26 228 GLN A O 1
ATOM 1285 N N . ASN A 1 169 ? 1.496 -13.762 -1.664 1.00 27.65 229 ASN A N 1
ATOM 1286 C CA . ASN A 1 169 ? 1.796 -13.256 -3.002 1.00 31.14 229 ASN A CA 1
ATOM 1287 C C . ASN A 1 169 ? 1.579 -11.753 -3.066 1.00 31.30 229 ASN A C 1
ATOM 1288 O O . ASN A 1 169 ? 1.050 -11.226 -4.049 1.00 27.09 229 ASN A O 1
ATOM 1293 N N . THR A 1 170 ? 1.997 -11.038 -2.019 1.00 29.92 230 THR A N 1
ATOM 1294 C CA . THR A 1 170 ? 1.665 -9.621 -1.912 1.00 30.07 230 THR A CA 1
ATOM 1295 C C . THR A 1 170 ? 2.223 -8.803 -3.070 1.00 28.74 230 THR A C 1
ATOM 1296 O O . THR A 1 170 ? 1.619 -7.796 -3.450 1.00 28.26 230 THR A O 1
ATOM 1300 N N . ARG A 1 171 ? 3.356 -9.217 -3.651 1.00 29.03 231 ARG A N 1
ATOM 1301 C CA . ARG A 1 171 ? 3.918 -8.484 -4.784 1.00 30.84 231 ARG A CA 1
ATOM 1302 C C . ARG A 1 171 ? 2.887 -8.265 -5.882 1.00 27.36 231 ARG A C 1
ATOM 1303 O O . ARG A 1 171 ? 2.909 -7.233 -6.564 1.00 27.97 231 ARG A O 1
ATOM 1311 N N . ASN A 1 172 ? 1.960 -9.203 -6.048 1.00 20.87 232 ASN A N 1
ATOM 1312 C CA . ASN A 1 172 ? 1.020 -9.158 -7.155 1.00 24.60 232 ASN A CA 1
ATOM 1313 C C . ASN A 1 172 ? -0.416 -8.883 -6.728 1.00 24.66 232 ASN A C 1
ATOM 1314 O O . ASN A 1 172 ? -1.290 -8.783 -7.595 1.00 26.78 232 ASN A O 1
ATOM 1319 N N . LEU A 1 173 ? -0.692 -8.748 -5.430 1.00 18.07 233 LEU A N 1
ATOM 1320 C CA . LEU A 1 173 ? -2.066 -8.664 -4.933 1.00 15.98 233 LEU A CA 1
ATOM 1321 C C . LEU A 1 173 ? -2.349 -7.260 -4.408 1.00 18.20 233 LEU A C 1
ATOM 1322 O O . LEU A 1 173 ? -1.798 -6.846 -3.381 1.00 21.45 233 LEU A O 1
ATOM 1327 N N . GLU A 1 174 ? -3.241 -6.547 -5.088 1.00 15.77 234 GLU A N 1
ATOM 1328 C CA . GLU A 1 174 ? -3.587 -5.184 -4.719 1.00 19.53 234 GLU A CA 1
ATOM 1329 C C . GLU A 1 174 ? -5.025 -4.920 -5.143 1.00 17.63 234 GLU A C 1
ATOM 1330 O O . GLU A 1 174 ? -5.496 -5.456 -6.152 1.00 15.90 234 GLU A O 1
ATOM 1336 N N . ALA A 1 175 ? -5.734 -4.116 -4.353 1.00 17.19 235 ALA A N 1
ATOM 1337 C CA . ALA A 1 175 ? -7.115 -3.805 -4.681 1.00 16.39 235 ALA A CA 1
ATOM 1338 C C . ALA A 1 175 ? -7.184 -2.901 -5.913 1.00 20.22 235 ALA A C 1
ATOM 1339 O O . ALA A 1 175 ? -6.294 -2.081 -6.141 1.00 22.68 235 ALA A O 1
ATOM 1341 N N . PRO A 1 176 ? -8.238 -3.035 -6.736 1.00 16.46 236 PRO A N 1
ATOM 1342 C CA . PRO A 1 176 ? -8.420 -2.096 -7.854 1.00 19.19 236 PRO A CA 1
ATOM 1343 C C . PRO A 1 176 ? -8.584 -0.661 -7.363 1.00 24.23 236 PRO A C 1
ATOM 1344 O O . PRO A 1 176 ? -9.067 -0.486 -6.243 1.00 24.95 236 PRO A O 1
#

Organism: NCBI:txid10941

Solvent-accessible surface area: 8710 Å² total; per-residue (Å²): 157,111,18,1,43,79,138,63,60,74,68,86,12,80,78,52,88,0,8,0,0,33,12,105,106,44,23,28,2,12,20,5,11,20,113,105,51,24,20,25,7,9,0,0,0,48,31,125,15,150,74,47,83,68,92,10,99,1,62,67,63,92,27,99,14,77,4,73,2,118,24,101,102,34,41,32,4,0,17,4,6,30,83,54,131,152,29,93,38,77,76,103,22,52,4,36,0,72,28,56,4,6,1,16,7,11,47,66,9,36,23,45,13,5,24,34,68,4,82,118,2,88,21,120,49,52,79,109,37,95,5,54,70,7,48,10,30,1,91,9,67,4,18,54,4,29,104,137,76,33,118,19,0,86,38,11,0,16,111,23,49,28,138,98,114,74,3,134,94,62,111,54,176